Protein AF-A0A7W4K3Q3-F1 (afdb_monomer)

Mean predicted aligned error: 10.37 Å

Nearest PDB structures (foldseek):
  2erw-assembly1_A  TM=4.182E-01  e=5.841E+00  Triatoma infestans

Sequence (74 aa):
MTQNVSARSAYHGDDIVIWADGFWARWGEVSSGCFAHRSDDYEIVRLEDESRLRELGLAEDLDLALSERAASSS

Secondary structure (DSSP, 8-state):
----GGG-----TTPEEEETTS-EEEHHHHHTTTTTTS-S-EEEE-TT-HHHHHHTT-HHHHHHHHHHHHHS--

Foldseek 3Di:
DDPPCPPVPDQDQQWWKAAPVLDIDGPVCVVVVVCVVDDPHTDTHHPVPLVVCVVSVNNVVVVCVVVVVVVVPD

Structure (mmCIF, N/CA/C/O backbone):
data_AF-A0A7W4K3Q3-F1
#
_entry.id   AF-A0A7W4K3Q3-F1
#
loop_
_atom_site.group_PDB
_atom_site.id
_atom_site.type_symbol
_atom_site.label_atom_id
_atom_site.label_alt_id
_atom_site.label_comp_id
_atom_site.label_asym_id
_atom_site.label_entity_id
_atom_site.label_seq_id
_atom_site.pdbx_PDB_ins_code
_atom_site.Cartn_x
_atom_site.Cartn_y
_atom_site.Cartn_z
_atom_site.occupancy
_atom_site.B_iso_or_equiv
_atom_site.auth_seq_id
_atom_site.auth_comp_id
_atom_site.auth_asym_id
_atom_site.auth_atom_id
_atom_site.pdbx_PDB_model_num
ATOM 1 N N . MET A 1 1 ? 20.915 -14.092 14.175 1.00 36.69 1 MET A N 1
ATOM 2 C CA . MET A 1 1 ? 19.817 -13.131 13.945 1.00 36.69 1 MET A CA 1
ATOM 3 C C . MET A 1 1 ? 18.757 -13.881 13.1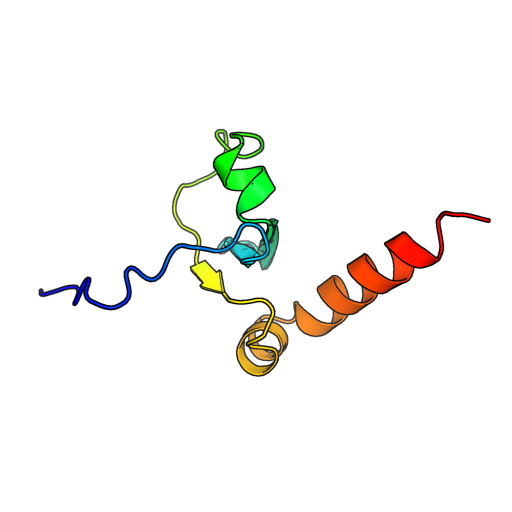62 1.00 36.69 1 MET A C 1
ATOM 5 O O . MET A 1 1 ? 18.872 -14.032 11.955 1.00 36.69 1 MET A O 1
ATOM 9 N N . THR A 1 2 ? 17.855 -14.535 13.887 1.00 38.03 2 THR A N 1
ATOM 10 C CA . THR A 1 2 ? 16.952 -15.556 13.348 1.00 38.03 2 THR A CA 1
ATOM 11 C C . THR A 1 2 ? 15.680 -14.874 12.874 1.00 38.03 2 THR A C 1
ATOM 13 O O . THR A 1 2 ? 14.838 -14.527 13.696 1.00 38.03 2 THR A O 1
ATOM 16 N N . GLN A 1 3 ? 15.536 -14.665 11.566 1.00 47.72 3 GLN A N 1
ATOM 17 C CA . GLN A 1 3 ? 14.218 -14.371 11.016 1.00 47.72 3 GLN A CA 1
ATOM 18 C C . GLN A 1 3 ? 13.418 -15.676 11.059 1.00 47.72 3 GLN A C 1
ATOM 20 O O . GLN A 1 3 ? 13.753 -16.659 10.402 1.00 47.72 3 GLN A O 1
ATOM 25 N N . ASN A 1 4 ? 12.425 -15.709 11.942 1.00 40.31 4 ASN A N 1
ATOM 26 C CA . ASN A 1 4 ? 11.506 -16.814 12.165 1.00 40.31 4 ASN A CA 1
ATOM 27 C C . ASN A 1 4 ? 10.589 -16.970 10.937 1.00 40.31 4 ASN A C 1
ATOM 29 O O . ASN A 1 4 ? 9.509 -16.391 10.889 1.00 40.31 4 ASN A O 1
ATOM 33 N N . VAL A 1 5 ? 11.019 -17.742 9.932 1.00 50.41 5 VAL A N 1
ATOM 34 C CA . VAL A 1 5 ? 10.312 -17.950 8.645 1.00 50.41 5 VAL A CA 1
ATOM 35 C C . VAL A 1 5 ? 9.092 -18.888 8.764 1.00 50.41 5 VAL A C 1
ATOM 37 O O . VAL A 1 5 ? 8.723 -19.578 7.815 1.00 50.41 5 VAL A O 1
ATOM 40 N N . SER A 1 6 ? 8.443 -18.942 9.929 1.00 49.00 6 SER A N 1
ATOM 41 C CA . SER A 1 6 ? 7.304 -19.840 10.183 1.00 49.00 6 SER A CA 1
ATOM 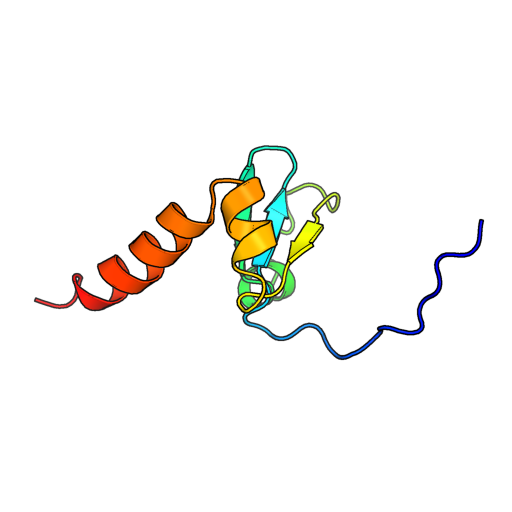42 C C . SER A 1 6 ? 5.938 -19.221 9.860 1.00 49.00 6 SER A C 1
ATOM 44 O O . SER A 1 6 ? 4.921 -19.875 10.054 1.00 49.00 6 SER A O 1
ATOM 46 N N . ALA A 1 7 ? 5.887 -18.006 9.304 1.00 49.25 7 ALA A N 1
ATOM 47 C CA . ALA A 1 7 ? 4.659 -17.395 8.777 1.00 49.25 7 ALA A CA 1
ATOM 48 C C . ALA A 1 7 ? 4.642 -17.347 7.239 1.00 49.25 7 ALA A C 1
ATOM 50 O O . ALA A 1 7 ? 4.083 -16.440 6.637 1.00 49.25 7 ALA A O 1
ATOM 51 N N . ARG A 1 8 ? 5.233 -18.354 6.587 1.00 48.72 8 ARG A N 1
ATOM 52 C CA . ARG A 1 8 ? 5.217 -18.563 5.129 1.00 48.72 8 ARG A CA 1
ATOM 53 C C . ARG A 1 8 ? 3.830 -19.010 4.622 1.00 48.72 8 ARG A C 1
ATOM 55 O O . ARG A 1 8 ? 3.732 -19.863 3.743 1.00 48.72 8 ARG A O 1
ATOM 62 N N . SER A 1 9 ? 2.759 -18.485 5.221 1.00 51.25 9 SER A N 1
ATOM 63 C CA . SER A 1 9 ? 1.415 -18.582 4.659 1.00 51.25 9 SER A CA 1
ATOM 64 C C . SER A 1 9 ? 1.419 -17.734 3.403 1.00 51.25 9 SER A C 1
ATOM 66 O O . SER A 1 9 ? 1.662 -16.536 3.493 1.00 51.25 9 SER A O 1
ATOM 68 N N . ALA A 1 10 ? 1.253 -18.407 2.267 1.00 58.72 10 ALA A N 1
ATOM 69 C CA . ALA A 1 10 ? 1.211 -17.862 0.920 1.00 58.72 10 ALA A CA 1
ATOM 70 C C . ALA A 1 10 ? 0.755 -16.399 0.894 1.00 58.72 10 ALA A C 1
ATOM 72 O O . ALA A 1 10 ? -0.375 -16.106 1.284 1.00 58.72 10 ALA A O 1
ATOM 73 N N . TYR A 1 11 ? 1.644 -15.510 0.447 1.00 61.09 11 TYR A N 1
ATOM 74 C CA . TYR A 1 11 ? 1.252 -14.151 0.113 1.00 61.09 11 TYR A CA 1
ATOM 75 C C . TYR A 1 11 ? 0.083 -14.233 -0.872 1.00 61.09 11 TYR A C 1
ATOM 77 O O . TYR A 1 11 ? 0.180 -14.906 -1.907 1.00 61.09 11 TYR A O 1
ATOM 85 N N . HIS A 1 12 ? -1.047 -13.643 -0.504 1.00 67.31 12 HIS A N 1
ATOM 86 C CA . HIS A 1 12 ? -2.209 -13.555 -1.366 1.00 67.31 12 HIS A CA 1
ATOM 87 C C . HIS A 1 12 ? -1.937 -12.506 -2.449 1.00 67.31 12 HIS A C 1
ATOM 89 O O . HIS A 1 12 ? -1.237 -11.525 -2.227 1.00 67.31 12 HIS A O 1
ATOM 95 N N . GLY A 1 13 ? -2.495 -12.696 -3.648 1.00 71.50 13 GLY A N 1
ATOM 96 C CA . GLY A 1 13 ? -2.361 -11.709 -4.732 1.00 71.50 13 GLY A CA 1
ATOM 97 C C . GLY A 1 13 ? -2.898 -10.317 -4.366 1.00 71.50 13 GLY A C 1
ATOM 98 O O . GLY A 1 13 ? -2.461 -9.329 -4.955 1.00 71.50 13 GLY A O 1
ATOM 99 N N . ASP A 1 14 ? -3.794 -10.257 -3.379 1.00 78.75 14 ASP A N 1
ATOM 100 C CA . ASP A 1 14 ? -4.376 -9.044 -2.797 1.00 78.75 14 ASP A CA 1
ATOM 101 C C . ASP A 1 14 ? -3.563 -8.444 -1.639 1.00 78.75 14 ASP A C 1
ATOM 103 O O . ASP A 1 14 ? -3.959 -7.414 -1.096 1.00 78.75 14 ASP A O 1
ATOM 107 N N . ASP A 1 15 ? -2.434 -9.046 -1.253 1.00 86.69 15 ASP A N 1
ATOM 108 C CA . ASP A 1 15 ? -1.535 -8.403 -0.296 1.00 86.69 15 ASP A CA 1
ATOM 109 C C . ASP A 1 15 ? -1.010 -7.085 -0.876 1.00 86.69 15 ASP A C 1
ATOM 111 O O . ASP A 1 15 ? -0.790 -6.955 -2.082 1.00 86.69 15 ASP A O 1
ATOM 115 N N . ILE A 1 16 ? -0.808 -6.096 -0.016 1.00 86.38 16 ILE A N 1
ATOM 116 C CA . ILE A 1 16 ? -0.371 -4.758 -0.394 1.00 86.38 16 ILE A CA 1
ATOM 117 C C . ILE A 1 16 ? 1.119 -4.636 -0.120 1.00 86.38 16 ILE A C 1
ATOM 119 O O . ILE A 1 16 ? 1.591 -4.837 0.993 1.00 86.38 16 ILE A O 1
ATOM 123 N N . VAL A 1 17 ? 1.865 -4.307 -1.159 1.00 87.44 17 VAL A N 1
ATOM 124 C CA . VAL A 1 17 ? 3.290 -4.007 -1.112 1.00 87.44 17 VAL A CA 1
ATOM 125 C C . VAL A 1 17 ? 3.449 -2.509 -0.964 1.00 87.44 17 VAL A C 1
ATOM 127 O O . VAL A 1 17 ? 2.888 -1.762 -1.758 1.00 87.44 17 VAL A O 1
ATOM 130 N N . ILE A 1 18 ? 4.217 -2.074 0.026 1.00 85.25 18 ILE A N 1
ATOM 131 C CA . ILE A 1 18 ? 4.399 -0.668 0.379 1.00 85.25 18 ILE A CA 1
ATOM 132 C C . ILE A 1 18 ? 5.891 -0.365 0.374 1.00 85.25 18 ILE A C 1
ATOM 134 O O . ILE A 1 18 ? 6.678 -1.040 1.034 1.00 85.25 18 ILE A O 1
ATOM 138 N N . TRP A 1 19 ? 6.288 0.659 -0.371 1.00 87.81 19 TRP A N 1
ATOM 139 C CA . TRP A 1 19 ? 7.668 1.132 -0.413 1.00 87.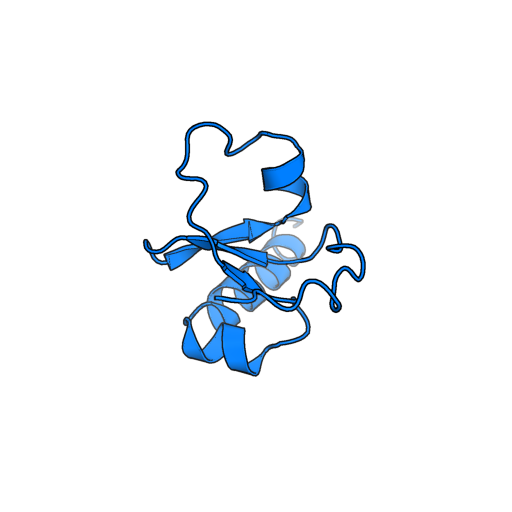81 19 TRP A CA 1
ATOM 140 C C . TRP A 1 19 ? 7.900 2.245 0.608 1.00 87.81 19 TRP A C 1
ATOM 142 O O . TRP A 1 19 ? 6.973 2.948 1.001 1.00 87.81 19 TRP A O 1
ATOM 152 N N . ALA A 1 20 ? 9.167 2.473 0.963 1.00 80.94 20 ALA A N 1
ATOM 153 C CA . ALA A 1 20 ? 9.584 3.544 1.877 1.00 80.94 20 ALA A CA 1
ATOM 154 C C . ALA A 1 20 ? 9.177 4.965 1.425 1.00 80.94 20 ALA A C 1
ATOM 156 O O . ALA A 1 20 ? 9.125 5.881 2.238 1.00 80.94 20 ALA A O 1
ATOM 157 N N . ASP A 1 21 ? 8.877 5.140 0.137 1.00 82.12 21 ASP A N 1
ATOM 158 C CA . ASP A 1 21 ? 8.360 6.384 -0.449 1.00 82.12 21 ASP A CA 1
ATOM 159 C C . ASP A 1 21 ? 6.861 6.616 -0.148 1.00 82.12 21 ASP A C 1
ATOM 161 O O . ASP A 1 21 ? 6.305 7.648 -0.501 1.00 82.12 21 ASP A O 1
ATOM 165 N N . GLY A 1 22 ? 6.182 5.650 0.484 1.00 80.31 22 GLY A N 1
ATOM 166 C CA . GLY A 1 22 ? 4.736 5.677 0.738 1.00 80.31 22 GLY A CA 1
ATOM 167 C C . GLY A 1 22 ? 3.890 5.202 -0.447 1.00 80.31 22 GLY A C 1
ATOM 168 O O . GLY A 1 22 ? 2.679 5.052 -0.330 1.00 80.31 22 GLY A O 1
ATOM 169 N N . PHE A 1 23 ? 4.514 4.915 -1.590 1.00 84.00 23 PHE A N 1
ATOM 170 C CA . PHE A 1 23 ? 3.843 4.265 -2.710 1.00 84.00 23 PHE A CA 1
ATOM 171 C C . PHE A 1 23 ? 3.469 2.827 -2.358 1.00 84.00 23 PHE A C 1
ATOM 173 O O . PHE A 1 23 ? 4.261 2.117 -1.735 1.00 84.00 23 PHE A O 1
ATOM 180 N N . TRP A 1 24 ? 2.322 2.371 -2.849 1.00 85.94 24 TRP A N 1
ATOM 181 C CA . TRP A 1 24 ? 1.855 1.009 -2.658 1.00 85.94 24 TRP A CA 1
ATOM 182 C C . TRP A 1 24 ? 1.377 0.380 -3.970 1.00 85.94 24 TRP A C 1
ATOM 184 O O . TRP A 1 24 ? 1.022 1.073 -4.920 1.00 85.94 24 TRP A O 1
ATOM 194 N N . ALA A 1 25 ? 1.404 -0.948 -4.038 1.00 85.12 25 ALA A N 1
ATOM 195 C CA . ALA A 1 25 ? 0.884 -1.734 -5.153 1.00 85.12 25 ALA A CA 1
ATOM 196 C C . ALA A 1 25 ? 0.415 -3.103 -4.660 1.00 85.12 25 ALA A C 1
ATOM 198 O O . ALA A 1 25 ? 0.803 -3.547 -3.582 1.00 85.12 25 ALA A O 1
ATOM 199 N N . ARG A 1 26 ? -0.381 -3.822 -5.452 1.00 86.19 26 ARG A N 1
ATOM 200 C CA . ARG A 1 26 ? -0.754 -5.196 -5.095 1.00 86.19 26 ARG A CA 1
ATOM 201 C C . ARG A 1 26 ? 0.398 -6.160 -5.337 1.00 86.19 26 ARG A C 1
ATOM 203 O O . ARG A 1 26 ? 1.078 -6.0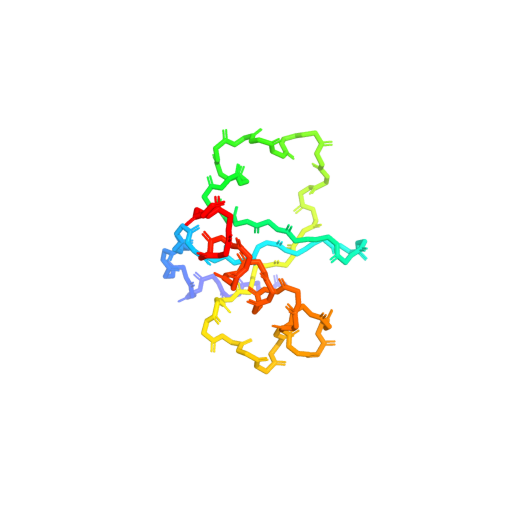86 -6.363 1.00 86.19 26 ARG A O 1
ATOM 210 N N . TRP A 1 27 ? 0.551 -7.139 -4.452 1.00 86.19 27 TRP A N 1
ATOM 211 C CA . TRP A 1 27 ? 1.511 -8.229 -4.586 1.00 86.19 27 TRP A CA 1
ATOM 212 C C . TRP A 1 27 ? 1.348 -8.949 -5.924 1.00 86.19 27 TRP A C 1
ATOM 214 O O . TRP A 1 27 ? 2.347 -9.281 -6.551 1.00 86.19 27 TRP A O 1
ATOM 224 N N . GLY A 1 28 ? 0.120 -9.116 -6.429 1.00 82.50 28 GLY A N 1
ATOM 225 C CA . GLY A 1 28 ? -0.114 -9.666 -7.766 1.00 82.50 28 GLY A CA 1
ATOM 226 C C . GLY A 1 28 ? 0.577 -8.884 -8.894 1.00 82.50 28 GLY A C 1
ATOM 227 O O . GLY A 1 28 ? 1.135 -9.490 -9.809 1.00 82.50 28 GLY A O 1
ATOM 228 N N . GLU A 1 29 ? 0.611 -7.552 -8.825 1.00 83.94 29 GLU A N 1
ATOM 229 C CA . GLU A 1 29 ? 1.255 -6.692 -9.832 1.00 83.94 29 GLU A CA 1
ATOM 230 C C . GLU A 1 29 ? 2.780 -6.681 -9.677 1.00 83.94 29 GLU A C 1
ATOM 232 O O . GLU A 1 29 ? 3.519 -6.759 -10.664 1.00 83.94 29 GLU A O 1
ATOM 237 N N . VAL A 1 30 ? 3.256 -6.653 -8.430 1.00 83.12 30 VAL A N 1
ATOM 238 C CA . VAL A 1 30 ? 4.686 -6.738 -8.100 1.00 83.12 30 VAL A CA 1
ATOM 239 C C . VAL A 1 30 ? 5.254 -8.092 -8.508 1.00 83.12 30 VAL A C 1
ATOM 241 O O . VAL A 1 30 ? 6.260 -8.153 -9.214 1.00 83.12 30 VAL A O 1
ATOM 244 N N . SER A 1 31 ? 4.562 -9.176 -8.160 1.00 80.88 31 SER A N 1
ATOM 245 C CA . SER A 1 31 ? 4.931 -10.545 -8.521 1.00 80.88 31 SER A CA 1
ATOM 246 C C . SER A 1 31 ? 4.842 -10.798 -10.025 1.00 80.88 31 SER A C 1
ATOM 248 O O . SER A 1 31 ? 5.545 -11.674 -10.523 1.00 80.88 31 SER A O 1
ATOM 250 N N . SER A 1 32 ? 4.020 -10.042 -10.759 1.00 81.56 32 SER A N 1
ATOM 251 C CA . SER A 1 32 ? 3.995 -10.076 -12.229 1.00 81.56 32 SER A CA 1
ATOM 252 C C . SER A 1 32 ? 5.199 -9.366 -12.864 1.00 81.56 32 SER A C 1
ATOM 254 O O . SER A 1 32 ? 5.347 -9.377 -14.084 1.00 81.56 32 SER A O 1
ATOM 256 N N . GLY A 1 33 ? 6.068 -8.745 -12.060 1.00 81.88 33 GLY A N 1
ATOM 257 C CA . GLY A 1 33 ? 7.258 -8.037 -12.524 1.00 81.88 33 GLY A CA 1
ATOM 258 C C . GLY A 1 33 ? 6.982 -6.621 -13.028 1.00 81.88 33 GLY A C 1
ATOM 259 O O . GLY A 1 33 ? 7.891 -5.985 -13.558 1.00 81.88 33 GLY A O 1
ATOM 260 N N . CYS A 1 34 ? 5.770 -6.088 -12.831 1.00 78.94 34 CYS A N 1
ATOM 261 C CA . CYS A 1 34 ? 5.416 -4.730 -13.259 1.00 78.94 34 CYS A CA 1
ATOM 262 C C . CYS A 1 34 ? 6.268 -3.655 -12.553 1.00 78.94 34 CYS A C 1
ATOM 264 O O . CYS A 1 34 ? 6.467 -2.562 -13.078 1.00 78.94 34 CYS A O 1
ATOM 266 N N . PHE A 1 35 ? 6.823 -3.997 -11.385 1.00 76.81 35 PHE A N 1
ATOM 267 C CA . PHE A 1 35 ? 7.644 -3.121 -10.549 1.00 76.81 35 PHE A CA 1
ATOM 268 C C . PHE A 1 35 ? 9.099 -3.594 -10.413 1.00 76.81 35 PHE A C 1
ATOM 270 O O . PHE A 1 35 ? 9.799 -3.148 -9.512 1.00 76.81 35 PHE A O 1
ATOM 277 N N . ALA A 1 36 ? 9.597 -4.433 -11.331 1.00 75.31 36 ALA A N 1
ATOM 278 C CA . ALA A 1 36 ? 10.971 -4.958 -11.291 1.00 75.31 36 ALA A CA 1
ATOM 279 C C . ALA A 1 36 ? 12.078 -3.882 -11.412 1.00 75.31 36 ALA A C 1
ATOM 281 O O . ALA A 1 36 ? 13.250 -4.172 -11.200 1.00 75.31 36 ALA A O 1
ATOM 282 N N . HIS A 1 37 ? 11.725 -2.641 -11.769 1.00 78.44 37 HIS A N 1
ATOM 283 C CA . HIS A 1 37 ? 12.641 -1.493 -11.775 1.00 78.44 37 HIS A CA 1
ATOM 284 C C . HIS A 1 37 ? 12.802 -0.832 -10.390 1.00 78.44 37 HIS A C 1
ATOM 286 O O . HIS A 1 37 ? 13.689 0.000 -10.207 1.00 78.44 37 HIS A O 1
ATOM 292 N N . ARG A 1 38 ? 11.939 -1.159 -9.419 1.00 77.06 38 ARG A N 1
ATOM 293 C CA . ARG A 1 38 ? 11.990 -0.592 -8.067 1.00 77.06 38 ARG A CA 1
ATOM 294 C C . ARG A 1 38 ? 12.843 -1.428 -7.125 1.00 77.06 38 ARG A C 1
ATOM 296 O O . ARG A 1 38 ? 13.145 -2.584 -7.387 1.00 77.06 38 ARG A O 1
ATOM 303 N N . SER A 1 39 ? 13.189 -0.799 -6.005 1.00 74.75 39 SER A N 1
ATOM 304 C CA . SER A 1 39 ? 13.863 -1.448 -4.886 1.00 74.75 39 SER A CA 1
ATOM 305 C C . SER A 1 39 ? 13.039 -2.620 -4.350 1.00 74.75 39 SER A C 1
ATOM 307 O O . SER A 1 39 ? 11.827 -2.487 -4.162 1.00 74.75 39 SER A O 1
ATOM 309 N N . ASP A 1 40 ? 13.720 -3.726 -4.049 1.00 77.19 40 ASP A N 1
ATOM 310 C CA . ASP A 1 40 ? 13.166 -4.880 -3.333 1.00 77.19 40 ASP A CA 1
ATOM 311 C C . ASP A 1 40 ? 12.882 -4.587 -1.846 1.00 77.19 40 ASP A C 1
ATOM 313 O O . ASP A 1 40 ? 12.364 -5.439 -1.128 1.00 77.19 40 ASP A O 1
ATOM 317 N N . ASP A 1 41 ? 13.238 -3.390 -1.370 1.00 83.38 41 ASP A N 1
ATOM 318 C CA . ASP A 1 41 ? 12.926 -2.919 -0.021 1.00 83.38 41 ASP A CA 1
ATOM 319 C C . ASP A 1 41 ? 11.473 -2.422 0.032 1.00 83.38 41 ASP A C 1
ATOM 321 O O . ASP A 1 41 ? 11.158 -1.278 -0.317 1.00 83.38 41 ASP A O 1
ATOM 325 N N . TYR A 1 42 ? 10.579 -3.338 0.396 1.00 85.88 42 TYR A N 1
ATOM 326 C CA . TYR A 1 42 ? 9.157 -3.086 0.579 1.00 85.88 42 TYR A CA 1
ATOM 32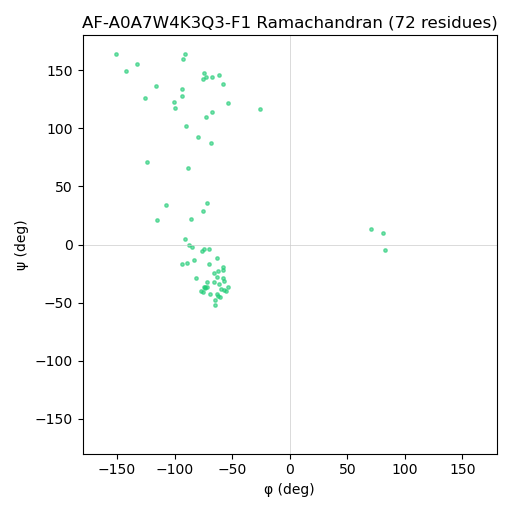7 C C . TYR A 1 42 ? 8.599 -3.875 1.769 1.00 85.88 42 TYR A C 1
ATOM 329 O O . TYR A 1 42 ? 9.050 -4.978 2.085 1.00 85.88 42 TYR A O 1
ATOM 337 N N . GLU A 1 43 ? 7.583 -3.317 2.423 1.00 86.56 43 GLU A N 1
ATOM 338 C CA . GLU A 1 43 ? 6.785 -4.001 3.438 1.00 86.56 43 GLU A CA 1
ATOM 339 C C . GLU A 1 43 ? 5.545 -4.613 2.779 1.00 86.56 43 GLU A C 1
ATOM 341 O O . GLU A 1 43 ? 4.867 -3.960 1.990 1.00 86.56 43 GLU A O 1
ATOM 346 N N . ILE A 1 44 ? 5.247 -5.875 3.094 1.00 85.94 44 ILE A N 1
ATOM 347 C CA . ILE A 1 44 ? 4.020 -6.538 2.644 1.00 85.94 44 ILE A CA 1
ATOM 348 C C . ILE A 1 44 ? 3.015 -6.499 3.795 1.00 85.94 44 ILE A C 1
ATOM 350 O O . ILE A 1 44 ? 3.250 -7.093 4.848 1.00 85.94 44 ILE A O 1
ATOM 354 N N . VAL A 1 45 ? 1.894 -5.819 3.580 1.00 84.69 45 VAL A N 1
ATOM 355 C CA . VAL A 1 45 ? 0.790 -5.653 4.528 1.00 84.69 45 VAL A CA 1
ATOM 356 C C . VAL A 1 45 ? -0.458 -6.314 3.955 1.00 84.69 45 VAL A C 1
ATOM 358 O O . VAL A 1 45 ? -0.762 -6.176 2.772 1.00 84.69 45 VAL A O 1
ATOM 361 N N . ARG A 1 46 ? -1.201 -7.049 4.783 1.00 83.25 46 ARG A N 1
ATOM 362 C CA . ARG A 1 46 ? -2.467 -7.649 4.345 1.00 83.25 46 ARG A CA 1
ATOM 363 C C . ARG A 1 46 ? -3.537 -6.581 4.187 1.00 83.25 46 ARG A C 1
ATOM 365 O O . ARG A 1 46 ? -3.635 -5.690 5.024 1.00 83.25 46 ARG A O 1
ATOM 372 N N . LEU A 1 47 ? -4.401 -6.742 3.186 1.00 77.31 47 LEU A N 1
ATOM 373 C CA . LEU A 1 47 ? -5.565 -5.872 2.992 1.00 77.31 47 LEU A CA 1
ATOM 374 C C . LEU A 1 47 ? -6.497 -5.846 4.220 1.00 77.31 47 LEU A C 1
ATOM 376 O O . LEU A 1 47 ? -7.112 -4.830 4.512 1.00 77.31 47 LEU A O 1
ATOM 380 N N .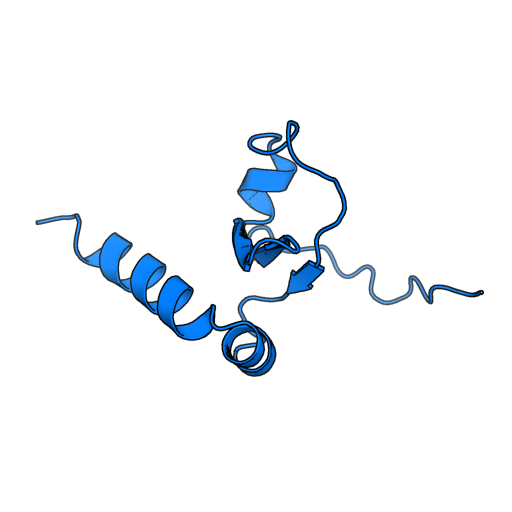 GLU A 1 48 ? -6.568 -6.960 4.953 1.00 80.44 48 GLU A N 1
ATOM 381 C CA . GLU A 1 48 ? -7.355 -7.099 6.187 1.00 80.44 48 GLU A CA 1
ATOM 382 C C . GLU A 1 48 ? -6.772 -6.302 7.370 1.00 80.44 48 GLU A C 1
ATOM 384 O O . GLU A 1 48 ? -7.459 -6.083 8.366 1.00 80.44 48 GLU A O 1
ATOM 389 N N . ASP A 1 49 ? -5.507 -5.873 7.293 1.00 84.44 49 ASP A N 1
ATOM 390 C CA . ASP A 1 49 ? -4.847 -5.122 8.360 1.00 84.44 49 ASP A CA 1
ATOM 391 C C . ASP A 1 49 ? -5.082 -3.614 8.199 1.00 84.44 49 ASP A C 1
ATOM 393 O O . ASP A 1 49 ? -4.179 -2.811 7.953 1.00 84.44 49 ASP A O 1
ATOM 397 N N . GLU A 1 50 ? -6.346 -3.217 8.348 1.00 79.69 50 GLU A N 1
ATOM 398 C CA . GLU A 1 50 ? -6.780 -1.819 8.255 1.00 79.69 50 GLU A CA 1
ATOM 399 C C . GLU A 1 50 ? -6.053 -0.916 9.264 1.00 79.69 50 GLU A C 1
ATOM 401 O O . GLU A 1 50 ? -5.848 0.272 9.012 1.00 79.69 50 GLU A O 1
ATOM 406 N N . SER A 1 51 ? -5.630 -1.473 10.405 1.00 85.06 51 SER A N 1
ATOM 407 C CA . SER A 1 51 ? -4.865 -0.736 11.415 1.00 85.06 51 SER A CA 1
ATOM 408 C C . SER A 1 51 ? -3.506 -0.317 10.864 1.00 85.06 51 SER A C 1
ATOM 410 O O . SER A 1 51 ? -3.194 0.874 10.889 1.00 85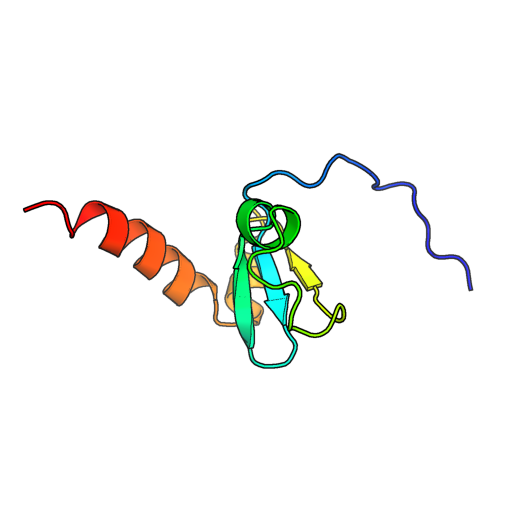.06 51 SER A O 1
ATOM 412 N N . ARG A 1 52 ? -2.739 -1.258 10.297 1.00 84.06 52 ARG A N 1
ATOM 413 C CA . ARG A 1 52 ? -1.445 -0.977 9.667 1.00 84.06 52 ARG A CA 1
ATOM 414 C C . ARG A 1 52 ? -1.594 -0.056 8.460 1.00 84.06 52 ARG A C 1
ATOM 416 O O . ARG A 1 52 ? -0.834 0.899 8.324 1.00 84.06 52 ARG A O 1
ATOM 423 N N . LEU A 1 53 ? -2.604 -0.288 7.618 1.00 84.19 53 LEU A N 1
ATOM 424 C CA . LEU A 1 53 ? -2.894 0.575 6.468 1.00 84.19 53 LEU A CA 1
ATOM 425 C C . LEU A 1 53 ? -3.203 2.013 6.898 1.00 84.19 53 LEU A C 1
ATOM 427 O O . LEU A 1 53 ? -2.765 2.959 6.245 1.00 84.19 53 LEU A O 1
ATOM 431 N N . ARG A 1 54 ? -3.915 2.202 8.014 1.00 83.50 54 ARG A N 1
ATOM 432 C CA . ARG A 1 54 ? -4.223 3.535 8.542 1.00 83.50 54 ARG A CA 1
ATOM 433 C C . ARG A 1 54 ? -3.012 4.214 9.174 1.00 83.50 54 ARG A C 1
ATOM 435 O O . ARG A 1 54 ? -2.860 5.418 9.002 1.00 83.50 54 ARG A O 1
ATOM 442 N N . GLU A 1 55 ? -2.137 3.471 9.851 1.00 86.00 55 GLU A N 1
ATOM 443 C CA . GLU A 1 55 ? -0.857 4.008 10.346 1.00 86.00 55 GLU A CA 1
ATOM 444 C C . GLU A 1 55 ? 0.044 4.506 9.209 1.00 86.00 55 GLU A C 1
ATOM 446 O O . GLU A 1 55 ? 0.757 5.494 9.370 1.00 86.00 55 GLU A O 1
ATOM 451 N N . LEU A 1 56 ? -0.022 3.848 8.051 1.00 82.19 56 LEU A N 1
ATOM 452 C CA . LEU A 1 56 ? 0.735 4.207 6.853 1.00 82.19 56 LEU A CA 1
ATOM 453 C C . LEU A 1 56 ? 0.042 5.286 6.002 1.00 82.19 56 LEU A C 1
ATOM 455 O O . LEU A 1 56 ? 0.596 5.706 4.991 1.00 82.19 56 LEU A O 1
ATOM 459 N N . GLY A 1 57 ? -1.155 5.742 6.393 1.00 82.50 57 GLY A N 1
ATOM 460 C CA . GLY A 1 57 ? -1.943 6.720 5.633 1.00 82.50 57 GLY A CA 1
ATOM 461 C C . GLY A 1 57 ? -2.531 6.172 4.327 1.00 82.50 57 GLY A C 1
ATOM 462 O O . GLY A 1 57 ? -2.995 6.942 3.496 1.00 82.50 57 GLY A O 1
ATOM 463 N N . LEU A 1 58 ? -2.522 4.851 4.143 1.00 79.94 58 LEU A N 1
ATOM 464 C CA . LEU A 1 58 ? -2.999 4.182 2.934 1.00 79.94 58 LEU A CA 1
ATOM 465 C C . LEU A 1 58 ? -4.451 3.734 3.020 1.00 79.94 58 LEU A C 1
ATOM 467 O O . LEU A 1 58 ? -5.040 3.435 1.992 1.00 79.94 58 LEU A O 1
ATOM 471 N N . ALA A 1 59 ? -5.032 3.664 4.220 1.00 78.56 59 ALA A N 1
ATOM 472 C CA . ALA A 1 59 ? -6.417 3.225 4.388 1.00 78.56 59 ALA A CA 1
ATOM 473 C C . ALA A 1 59 ? -7.397 4.063 3.544 1.00 78.56 59 ALA A C 1
ATOM 475 O O . ALA A 1 59 ? -8.298 3.504 2.932 1.00 78.56 59 ALA A O 1
ATOM 476 N N . GLU A 1 60 ? -7.184 5.380 3.465 1.00 77.12 60 GLU A N 1
ATOM 477 C CA . GLU A 1 60 ? -8.012 6.282 2.652 1.00 77.12 60 GLU A CA 1
ATOM 478 C C . GLU A 1 60 ? -7.731 6.135 1.148 1.00 77.12 60 GLU A C 1
ATOM 480 O O . GLU A 1 60 ? -8.660 6.170 0.349 1.00 77.12 60 GLU A O 1
ATOM 485 N N . ASP A 1 61 ? -6.472 5.924 0.754 1.00 76.44 61 ASP A N 1
ATOM 486 C CA . ASP A 1 61 ? -6.075 5.763 -0.651 1.00 76.44 61 ASP 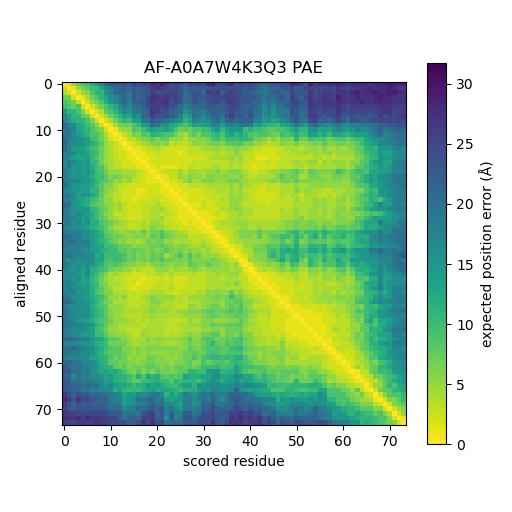A CA 1
ATOM 487 C C . ASP A 1 61 ? -6.537 4.413 -1.229 1.00 76.44 61 ASP A C 1
ATOM 489 O O . ASP A 1 61 ? -7.001 4.338 -2.363 1.00 76.44 61 ASP A O 1
ATOM 493 N N . LEU A 1 62 ? -6.503 3.346 -0.424 1.00 75.62 62 LEU A N 1
ATOM 494 C CA . LEU A 1 62 ? -7.055 2.038 -0.781 1.00 75.62 62 LEU A CA 1
ATOM 495 C C . LEU A 1 62 ? -8.582 2.053 -0.855 1.00 75.62 62 LEU A C 1
ATOM 497 O O . LEU A 1 62 ? -9.146 1.455 -1.775 1.00 75.62 62 LEU A O 1
ATOM 501 N N . ASP A 1 63 ? -9.244 2.705 0.105 1.00 71.19 63 ASP A N 1
ATOM 502 C CA . ASP A 1 63 ? -10.697 2.892 0.089 1.00 71.19 63 ASP A CA 1
ATOM 503 C C . ASP A 1 63 ? -11.110 3.676 -1.161 1.00 71.19 63 ASP A C 1
ATOM 505 O O . ASP A 1 63 ? -11.980 3.231 -1.912 1.00 71.19 63 ASP A O 1
ATOM 509 N N . LEU A 1 64 ? -10.387 4.757 -1.473 1.00 64.75 64 LEU A N 1
ATOM 510 C CA . LEU A 1 64 ? -10.570 5.526 -2.696 1.00 64.75 64 LEU A CA 1
ATOM 511 C C . LEU A 1 64 ? -10.290 4.683 -3.946 1.00 64.75 64 LEU A C 1
ATOM 513 O O . LEU A 1 64 ? -11.107 4.689 -4.853 1.00 64.75 64 LEU A O 1
ATOM 517 N N . ALA A 1 65 ? -9.226 3.883 -4.001 1.00 63.16 65 ALA A N 1
ATOM 518 C CA . ALA A 1 65 ? -8.917 3.041 -5.161 1.00 63.16 65 ALA A CA 1
ATOM 519 C C . ALA A 1 65 ? -9.957 1.926 -5.398 1.00 63.16 65 ALA A C 1
ATOM 521 O O . ALA A 1 65 ? -10.224 1.539 -6.544 1.00 63.16 65 ALA A O 1
ATOM 522 N N . LEU A 1 66 ? -10.562 1.393 -4.332 1.00 63.00 66 LEU A N 1
ATOM 523 C CA . LEU A 1 66 ? -11.678 0.447 -4.414 1.00 63.00 66 LEU A CA 1
ATOM 524 C C . LEU A 1 66 ? -12.990 1.153 -4.803 1.00 63.00 66 LEU A C 1
ATOM 526 O O . LEU A 1 66 ? -13.760 0.606 -5.596 1.00 63.00 66 LEU A O 1
ATOM 530 N N . SER A 1 67 ? -13.205 2.378 -4.318 1.00 59.72 67 SER A N 1
ATOM 531 C CA . SER A 1 67 ? -14.380 3.215 -4.589 1.00 59.72 67 SER A CA 1
ATOM 532 C C . SER A 1 67 ? -14.364 3.836 -6.001 1.00 59.72 67 SER A C 1
ATOM 534 O O . SER A 1 67 ? -15.358 3.782 -6.725 1.00 59.72 67 SER A O 1
ATOM 536 N N . GLU A 1 68 ? -13.215 4.311 -6.488 1.00 55.44 68 GLU A N 1
ATOM 537 C CA . GLU A 1 68 ? -13.014 4.859 -7.837 1.00 55.44 68 GLU A CA 1
ATOM 538 C C . GLU A 1 68 ? -13.046 3.775 -8.918 1.00 55.44 68 GLU A C 1
ATOM 540 O O . GLU A 1 68 ? -13.556 4.016 -10.017 1.00 55.44 68 GLU A O 1
ATOM 545 N N . ARG A 1 69 ? -12.603 2.543 -8.614 1.00 53.97 69 ARG A N 1
ATOM 546 C CA . ARG A 1 69 ? -12.827 1.400 -9.521 1.00 53.97 69 ARG A CA 1
ATOM 547 C C . ARG A 1 69 ? -14.306 1.073 -9.700 1.00 53.97 69 ARG A C 1
ATOM 549 O O . ARG A 1 69 ? -14.660 0.546 -10.753 1.00 53.97 69 ARG A O 1
ATOM 556 N N . ALA A 1 70 ? -15.154 1.369 -8.716 1.00 55.78 70 ALA A N 1
ATOM 557 C CA . ALA A 1 70 ? -16.601 1.237 -8.858 1.00 55.78 70 ALA A CA 1
ATOM 558 C C . ALA A 1 70 ? -17.228 2.451 -9.575 1.00 55.78 70 ALA A C 1
ATOM 560 O O . ALA A 1 70 ? -18.224 2.291 -10.276 1.00 55.78 70 ALA A O 1
ATOM 561 N N . ALA A 1 71 ? -16.628 3.641 -9.460 1.00 55.06 71 ALA A N 1
ATOM 562 C CA . ALA A 1 71 ? -17.144 4.878 -10.051 1.00 55.06 71 ALA A CA 1
ATOM 563 C C . ALA A 1 71 ? -16.672 5.170 -11.494 1.00 55.06 71 ALA A C 1
ATOM 565 O O . ALA A 1 71 ? -17.315 5.957 -12.181 1.00 55.06 71 ALA A O 1
ATOM 566 N N . SER A 1 72 ? -15.622 4.518 -12.010 1.00 48.06 72 SER A N 1
ATOM 567 C CA . SER A 1 72 ? -15.174 4.670 -13.416 1.00 48.06 72 SER A CA 1
ATOM 568 C C . SER A 1 72 ? -15.899 3.757 -14.425 1.00 48.06 72 SER A C 1
ATOM 570 O O . SER A 1 72 ? -15.399 3.482 -15.514 1.00 48.06 72 SER A O 1
ATOM 572 N N . SER A 1 73 ? -17.098 3.278 -14.089 1.00 55.09 73 SER A N 1
ATOM 573 C CA . SER A 1 73 ? -18.044 2.701 -15.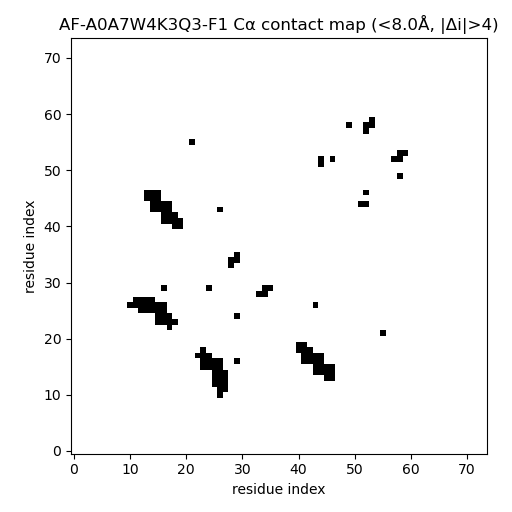054 1.00 55.09 73 SER A CA 1
ATOM 574 C C . SER A 1 73 ? -19.380 3.439 -14.978 1.00 55.09 73 SER A C 1
ATOM 576 O O . SER A 1 73 ? -20.370 2.911 -14.477 1.00 55.09 73 SER A O 1
ATOM 578 N N . SER A 1 74 ? -19.417 4.683 -15.454 1.00 48.22 74 SER A N 1
ATOM 579 C CA . SER A 1 74 ? -20.643 5.368 -15.892 1.00 48.22 74 SER A CA 1
ATOM 580 C C . SER A 1 74 ? -20.325 6.420 -16.942 1.00 48.22 74 SER A C 1
ATOM 582 O O . SER A 1 74 ? -19.238 7.030 -16.850 1.00 48.22 74 SER A O 1
#

Organism: NCBI:txid2729096

pLDDT: mean 72.78, std 14.39, range [36.69, 87.81]

Radius of gyration: 13.76 Å; Cα contacts (8 Å, |Δi|>4): 63; chains: 1; bounding box: 40×27×30 Å

Solvent-accessible surface area (backbone atoms only — not comparable to full-atom values): 4600 Å² total; per-residue (Å²): 136,82,78,79,76,83,72,76,66,75,84,50,55,68,24,33,34,32,36,91,85,71,52,69,46,41,34,46,48,49,76,69,48,79,48,68,90,53,75,88,68,56,50,80,42,54,70,86,41,54,66,63,31,46,76,68,64,40,43,62,56,52,51,46,55,59,50,47,67,62,61,76,74,121